Protein AF-A0A957HG93-F1 (afdb_monomer)

Structure (mmCIF, N/CA/C/O backbone):
data_AF-A0A957HG93-F1
#
_entry.id   AF-A0A957HG93-F1
#
loop_
_atom_site.group_PDB
_atom_site.id
_atom_site.type_symbol
_atom_site.label_atom_id
_atom_site.label_alt_id
_atom_site.label_comp_id
_atom_site.label_asym_id
_atom_site.label_entity_id
_atom_site.label_seq_id
_atom_site.pdbx_PDB_ins_code
_atom_site.Cartn_x
_atom_site.Cartn_y
_atom_site.Cartn_z
_atom_site.occupancy
_atom_site.B_iso_or_equiv
_atom_site.auth_seq_id
_atom_site.auth_comp_id
_atom_site.auth_asym_id
_atom_site.auth_atom_id
_atom_site.pdbx_PDB_model_num
ATOM 1 N N . GLU A 1 1 ? 29.244 -0.922 -53.086 1.00 71.56 1 GLU A N 1
ATOM 2 C CA . GLU A 1 1 ? 30.069 -0.539 -51.913 1.00 71.56 1 GLU A CA 1
ATOM 3 C C . GLU A 1 1 ? 29.319 0.335 -50.911 1.00 71.56 1 GLU A C 1
ATOM 5 O O . GLU A 1 1 ? 29.334 -0.007 -49.735 1.00 71.56 1 GLU A O 1
ATOM 10 N N . GLN A 1 2 ? 28.612 1.384 -51.353 1.00 88.25 2 GLN A N 1
ATOM 11 C CA . GLN A 1 2 ? 27.812 2.261 -50.481 1.00 88.25 2 GLN A CA 1
ATOM 12 C C . GLN A 1 2 ? 26.782 1.496 -49.627 1.00 88.25 2 GLN A C 1
ATOM 14 O O . GLN A 1 2 ? 26.832 1.572 -48.408 1.00 88.25 2 GLN A O 1
ATOM 19 N N . THR A 1 3 ? 25.967 0.630 -50.238 1.00 86.56 3 THR A N 1
ATOM 20 C CA . THR A 1 3 ? 24.969 -0.199 -49.531 1.00 86.56 3 THR A CA 1
ATOM 21 C C . THR A 1 3 ? 25.573 -1.079 -48.429 1.00 86.56 3 THR A C 1
ATOM 23 O O . THR A 1 3 ? 24.963 -1.271 -47.385 1.00 86.56 3 THR A O 1
ATOM 26 N N . ASN A 1 4 ? 26.792 -1.598 -48.627 1.00 90.88 4 ASN A N 1
ATOM 27 C CA . ASN A 1 4 ? 27.488 -2.401 -47.613 1.00 90.88 4 ASN A CA 1
ATOM 28 C C . ASN A 1 4 ? 27.998 -1.541 -46.445 1.00 90.88 4 ASN A C 1
ATOM 30 O O . ASN A 1 4 ? 28.073 -2.024 -45.317 1.00 90.88 4 ASN A O 1
ATOM 34 N N . ARG A 1 5 ? 28.353 -0.274 -46.697 1.00 91.12 5 ARG A N 1
ATOM 35 C CA . ARG A 1 5 ? 28.704 0.687 -45.640 1.00 91.12 5 ARG A CA 1
ATOM 36 C C . ARG A 1 5 ? 27.464 1.108 -44.859 1.00 91.12 5 ARG A C 1
ATOM 38 O O . ARG A 1 5 ? 27.495 1.050 -43.637 1.00 91.12 5 ARG A O 1
ATOM 45 N N . ASP A 1 6 ? 26.374 1.429 -45.550 1.00 93.25 6 ASP A N 1
ATOM 46 C CA . ASP A 1 6 ? 25.108 1.819 -44.922 1.00 93.25 6 ASP A CA 1
ATOM 47 C C . ASP A 1 6 ? 24.554 0.684 -44.047 1.00 93.25 6 ASP A C 1
ATOM 49 O O . ASP A 1 6 ? 24.185 0.912 -42.896 1.00 93.25 6 ASP A O 1
ATOM 53 N N . LEU A 1 7 ? 24.599 -0.563 -44.537 1.00 93.44 7 LEU A N 1
ATOM 54 C CA . LEU A 1 7 ? 24.187 -1.738 -43.767 1.00 93.44 7 LEU A CA 1
ATOM 55 C C . LEU A 1 7 ? 25.024 -1.915 -42.490 1.00 93.44 7 LEU A C 1
ATOM 57 O O . LEU A 1 7 ? 24.470 -2.186 -41.428 1.00 93.44 7 LEU A O 1
ATOM 61 N N . ARG A 1 8 ? 26.348 -1.725 -42.563 1.00 94.38 8 ARG A N 1
ATOM 62 C CA . ARG A 1 8 ? 27.227 -1.792 -41.381 1.00 94.38 8 ARG A CA 1
ATOM 63 C C . ARG A 1 8 ? 26.909 -0.699 -40.364 1.00 94.38 8 ARG A C 1
ATOM 65 O O . ARG A 1 8 ? 26.908 -0.984 -39.171 1.00 94.38 8 ARG A O 1
ATOM 72 N N . THR A 1 9 ? 26.611 0.515 -40.824 1.00 94.94 9 THR A N 1
ATOM 73 C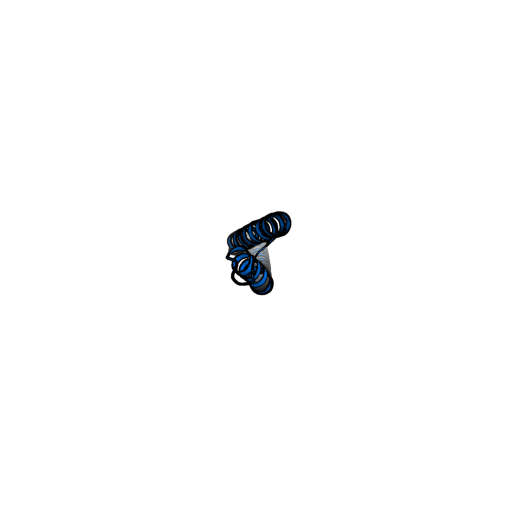 CA . THR A 1 9 ? 26.201 1.625 -39.953 1.00 94.94 9 THR A CA 1
ATOM 74 C C . THR A 1 9 ? 24.898 1.301 -39.227 1.00 94.94 9 THR A C 1
ATOM 76 O O . THR A 1 9 ? 24.831 1.453 -38.011 1.00 94.94 9 THR A O 1
ATOM 79 N N . VAL A 1 10 ? 23.891 0.787 -39.940 1.00 95.50 10 VAL A N 1
ATOM 80 C CA . VAL A 1 10 ? 22.604 0.394 -39.339 1.00 95.50 10 VAL A CA 1
ATOM 81 C C . VAL A 1 10 ? 22.785 -0.736 -38.324 1.00 95.50 10 VAL A C 1
ATOM 83 O O . VAL A 1 10 ? 22.222 -0.671 -37.235 1.00 95.50 10 VAL A O 1
ATOM 86 N N . VAL A 1 11 ? 23.602 -1.749 -38.633 1.00 96.00 11 VAL A N 1
ATOM 87 C CA . VAL A 1 11 ? 23.901 -2.846 -37.694 1.00 96.00 11 VAL A CA 1
ATOM 88 C C . VAL A 1 11 ? 24.593 -2.325 -36.431 1.00 96.00 11 VAL A C 1
ATOM 90 O O . VAL A 1 11 ? 24.232 -2.738 -35.330 1.00 96.00 11 VAL A O 1
ATOM 93 N N . ALA A 1 12 ? 25.544 -1.396 -36.564 1.00 95.31 12 ALA A N 1
ATOM 94 C CA . ALA A 1 12 ? 26.220 -0.789 -35.418 1.00 95.31 12 ALA A CA 1
ATOM 95 C C . ALA A 1 12 ? 25.256 0.037 -34.546 1.00 95.31 12 ALA A C 1
ATOM 97 O O . ALA A 1 12 ? 25.263 -0.110 -33.326 1.00 95.31 12 ALA A O 1
ATOM 98 N N . GLN A 1 13 ? 24.385 0.843 -35.162 1.00 96.12 13 GLN A N 1
ATOM 99 C CA . GLN A 1 13 ? 23.356 1.612 -34.451 1.00 96.12 13 GLN A CA 1
ATOM 100 C C . GLN A 1 13 ? 22.353 0.704 -33.731 1.00 96.12 13 GLN A C 1
ATOM 102 O O . GLN A 1 13 ? 21.984 0.974 -32.590 1.00 96.12 13 GLN A O 1
ATOM 107 N N . LEU A 1 14 ? 21.936 -0.394 -34.370 1.00 96.62 14 LEU A N 1
ATOM 108 C CA . LEU A 1 14 ? 21.032 -1.365 -33.759 1.00 96.62 14 LEU A CA 1
ATOM 109 C C . LEU A 1 14 ? 21.674 -2.037 -32.540 1.00 96.62 14 LEU A C 1
ATOM 111 O O . LEU A 1 14 ? 21.018 -2.166 -31.508 1.00 96.62 14 LEU A O 1
ATOM 115 N N . ALA A 1 15 ? 22.950 -2.419 -32.635 1.00 96.31 15 ALA A N 1
ATOM 116 C CA . ALA A 1 15 ? 23.691 -2.997 -31.516 1.00 96.31 15 ALA A CA 1
ATOM 117 C C . ALA A 1 15 ? 23.832 -2.005 -30.347 1.00 96.31 15 ALA A C 1
ATOM 119 O O . ALA A 1 15 ? 23.648 -2.381 -29.190 1.00 96.31 15 ALA A O 1
ATOM 120 N N . GLU A 1 16 ? 24.094 -0.725 -30.633 1.00 96.81 16 GLU A N 1
ATOM 121 C CA . GLU A 1 16 ? 24.145 0.324 -29.609 1.00 96.81 16 GLU A CA 1
ATOM 122 C C . GLU A 1 16 ? 22.781 0.522 -28.930 1.00 96.81 16 GLU A C 1
ATOM 124 O O . GLU A 1 16 ? 22.694 0.613 -27.702 1.00 96.81 16 GLU A O 1
ATOM 129 N N . GLN A 1 17 ? 21.699 0.544 -29.713 1.00 97.00 17 GLN A N 1
ATOM 130 C CA . GLN A 1 17 ? 20.346 0.680 -29.185 1.00 97.00 17 GLN A CA 1
ATOM 131 C C . GLN A 1 17 ? 19.953 -0.528 -28.324 1.00 97.00 17 GLN A C 1
ATOM 133 O O . GLN A 1 17 ? 19.387 -0.338 -27.248 1.00 97.00 17 GLN A O 1
ATOM 138 N N . GLN A 1 18 ? 20.301 -1.748 -28.745 1.00 97.25 18 GLN A N 1
ATOM 139 C CA . GLN A 1 18 ? 20.101 -2.962 -27.949 1.00 97.25 18 GLN A CA 1
ATOM 140 C C . GLN A 1 18 ? 20.851 -2.887 -26.618 1.00 97.25 18 GLN A C 1
ATOM 142 O O . GLN A 1 18 ? 20.225 -3.038 -25.571 1.00 97.25 18 GLN A O 1
ATOM 147 N N . ALA A 1 19 ? 22.143 -2.544 -26.633 1.00 97.00 19 ALA A N 1
ATOM 148 C CA . ALA A 1 19 ? 22.938 -2.404 -25.413 1.00 97.00 19 ALA A CA 1
ATOM 149 C C . ALA A 1 19 ? 22.367 -1.331 -24.465 1.00 97.00 19 ALA A C 1
ATOM 151 O O . ALA A 1 19 ? 22.329 -1.512 -23.245 1.00 97.00 19 ALA A O 1
ATOM 152 N N . ARG A 1 20 ? 21.866 -0.214 -25.011 1.00 97.12 20 ARG A N 1
ATOM 153 C CA . ARG A 1 20 ? 21.194 0.830 -24.224 1.00 97.12 20 ARG A CA 1
ATOM 154 C C . ARG A 1 20 ? 19.895 0.319 -23.598 1.00 97.12 20 ARG A C 1
ATOM 156 O O . ARG A 1 20 ? 19.652 0.591 -22.423 1.00 97.12 20 ARG A O 1
ATOM 163 N N . THR A 1 21 ? 19.067 -0.399 -24.354 1.00 97.75 21 THR A N 1
ATOM 164 C CA . THR A 1 21 ? 17.820 -0.987 -23.847 1.00 97.75 21 THR A CA 1
ATOM 165 C C . THR A 1 21 ? 18.093 -2.031 -22.769 1.00 97.75 21 THR A C 1
ATOM 167 O O . THR A 1 21 ? 17.433 -2.012 -21.735 1.00 97.75 21 THR A O 1
ATOM 170 N N . GLU A 1 22 ? 19.088 -2.896 -22.957 1.00 97.62 22 GLU A N 1
ATOM 171 C CA . GLU A 1 22 ? 19.500 -3.886 -21.957 1.00 97.62 22 GLU A CA 1
ATOM 172 C C . GLU A 1 22 ? 19.956 -3.219 -20.659 1.00 97.62 22 GLU A C 1
ATOM 174 O O . GLU A 1 22 ? 19.520 -3.612 -19.576 1.00 97.62 22 GLU A O 1
ATOM 179 N N . LYS A 1 23 ? 20.762 -2.156 -20.762 1.00 97.75 23 LYS A N 1
ATOM 180 C CA . LYS A 1 23 ? 21.197 -1.379 -19.599 1.00 97.75 23 LYS A CA 1
ATOM 181 C C . LYS A 1 23 ? 20.013 -0.755 -18.852 1.00 97.75 23 LYS A C 1
ATOM 183 O O . LYS A 1 23 ? 19.921 -0.902 -17.636 1.00 97.75 23 LYS A O 1
ATOM 188 N N . LEU A 1 24 ? 19.098 -0.097 -19.567 1.00 97.75 24 LEU A N 1
ATOM 189 C CA . LEU A 1 24 ? 17.905 0.514 -18.968 1.00 97.75 24 LEU A CA 1
ATOM 190 C C . LEU A 1 24 ? 16.994 -0.533 -18.317 1.00 97.75 24 LEU A C 1
ATOM 192 O O . LEU A 1 24 ? 16.468 -0.300 -17.232 1.00 97.75 24 LEU A O 1
ATOM 196 N N . ASN A 1 25 ? 16.842 -1.703 -18.941 1.00 97.69 25 ASN A N 1
ATOM 197 C CA . ASN A 1 25 ? 16.087 -2.811 -18.362 1.00 97.69 25 ASN A CA 1
ATOM 198 C C . ASN A 1 25 ? 16.741 -3.323 -17.074 1.00 97.69 25 ASN A C 1
ATOM 200 O O . ASN A 1 25 ? 16.041 -3.549 -16.090 1.00 97.69 25 ASN A O 1
ATOM 204 N N . ALA A 1 26 ? 18.069 -3.470 -17.047 1.00 97.31 26 ALA A N 1
ATOM 205 C CA . ALA A 1 26 ? 18.789 -3.876 -15.843 1.00 97.31 26 ALA A CA 1
ATOM 206 C C . ALA A 1 26 ? 18.611 -2.860 -14.699 1.00 97.31 26 ALA A C 1
ATOM 208 O O . ALA A 1 26 ? 18.317 -3.248 -13.568 1.00 97.31 26 ALA A O 1
ATOM 209 N N . GLU A 1 27 ? 18.716 -1.562 -14.995 1.00 97.50 27 GLU A N 1
ATOM 210 C CA . GLU A 1 27 ? 18.470 -0.486 -14.025 1.00 97.50 27 GLU A CA 1
ATOM 211 C C . GLU A 1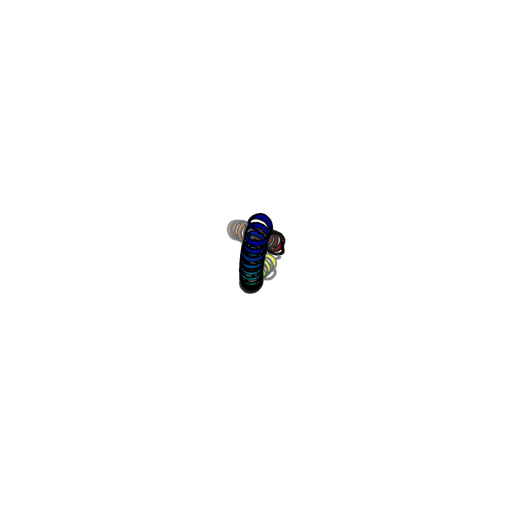 27 ? 17.022 -0.502 -13.507 1.00 97.50 27 GLU A C 1
ATOM 213 O O . GLU A 1 27 ? 16.790 -0.373 -12.303 1.00 97.50 27 GLU A O 1
ATOM 218 N N . LEU A 1 28 ? 16.047 -0.732 -14.390 1.00 96.56 28 LEU A N 1
ATOM 219 C CA . LEU A 1 28 ? 14.631 -0.810 -14.035 1.00 96.56 28 LEU A CA 1
ATOM 220 C C . LEU A 1 28 ? 14.328 -2.019 -13.140 1.00 96.56 28 LEU A C 1
ATOM 222 O O . LEU A 1 28 ? 13.582 -1.881 -12.171 1.00 96.56 28 LEU A O 1
ATOM 226 N N . ILE A 1 29 ? 14.937 -3.179 -13.404 1.00 94.94 29 ILE A N 1
ATOM 227 C CA . ILE A 1 29 ? 14.812 -4.371 -12.548 1.00 94.94 29 ILE A CA 1
ATOM 228 C C . ILE A 1 29 ? 15.336 -4.076 -11.139 1.00 94.94 29 ILE A C 1
ATOM 230 O O . ILE A 1 29 ? 14.672 -4.401 -10.152 1.00 94.94 29 ILE A O 1
ATOM 234 N N . ILE A 1 30 ? 16.499 -3.427 -11.033 1.00 95.50 30 ILE A N 1
ATOM 235 C CA . ILE A 1 30 ? 17.091 -3.048 -9.743 1.00 95.50 30 ILE A CA 1
ATOM 236 C C . ILE A 1 30 ? 16.179 -2.060 -9.003 1.00 95.50 30 ILE A C 1
ATOM 238 O O . ILE A 1 30 ? 15.869 -2.265 -7.829 1.00 95.50 30 ILE A O 1
ATOM 242 N N . ALA A 1 31 ? 15.694 -1.022 -9.688 1.00 95.00 31 ALA A N 1
ATOM 243 C CA . ALA A 1 31 ? 14.783 -0.042 -9.103 1.00 95.00 31 ALA A CA 1
ATOM 244 C C . ALA A 1 31 ? 13.468 -0.684 -8.628 1.00 95.00 31 ALA A C 1
ATOM 246 O O . ALA A 1 31 ? 12.993 -0.383 -7.530 1.00 95.00 31 ALA A O 1
ATOM 247 N N . ASN A 1 32 ? 12.899 -1.604 -9.414 1.00 92.50 32 ASN A N 1
ATOM 248 C CA . ASN A 1 32 ? 11.662 -2.292 -9.048 1.00 92.50 32 ASN A CA 1
ATOM 249 C C . ASN A 1 32 ? 11.858 -3.218 -7.839 1.00 92.50 32 ASN A C 1
ATOM 251 O O . ASN A 1 32 ? 11.006 -3.285 -6.949 1.00 92.50 32 ASN A O 1
ATOM 255 N N . ARG A 1 33 ? 13.019 -3.879 -7.755 1.00 91.62 33 ARG A N 1
ATOM 256 C CA . ARG A 1 33 ? 13.399 -4.660 -6.577 1.00 91.62 33 ARG A CA 1
ATOM 257 C C . ARG A 1 33 ? 13.468 -3.782 -5.327 1.00 91.62 33 ARG A C 1
ATOM 259 O O . ARG A 1 33 ? 12.838 -4.125 -4.331 1.00 91.62 33 ARG A O 1
ATOM 266 N N . TYR A 1 34 ? 14.158 -2.642 -5.383 1.00 94.19 34 TYR A N 1
ATOM 267 C CA . TYR A 1 34 ? 14.247 -1.732 -4.235 1.00 94.19 34 TYR A CA 1
ATOM 268 C C . TYR A 1 34 ? 12.888 -1.174 -3.819 1.00 94.19 34 TYR A C 1
ATOM 270 O O . TYR A 1 34 ? 12.585 -1.126 -2.629 1.00 94.19 34 TYR A O 1
ATOM 278 N N . LYS A 1 35 ? 12.039 -0.806 -4.783 1.00 92.88 35 LYS A N 1
ATOM 279 C CA . LYS A 1 35 ? 10.655 -0.395 -4.519 1.00 92.88 35 LYS A CA 1
ATOM 280 C C . LYS A 1 35 ? 9.885 -1.497 -3.781 1.00 92.88 35 LYS A C 1
ATOM 282 O O . LYS A 1 35 ? 9.212 -1.211 -2.793 1.00 92.88 35 LYS A O 1
ATOM 287 N N . SER A 1 36 ? 9.996 -2.741 -4.243 1.00 91.12 36 SER A N 1
ATOM 288 C CA . SER A 1 36 ? 9.299 -3.889 -3.652 1.00 91.12 36 SER A CA 1
ATOM 289 C C . SER A 1 36 ? 9.780 -4.185 -2.230 1.00 91.12 36 SER A C 1
ATOM 291 O O . SER A 1 36 ? 8.958 -4.338 -1.328 1.00 91.12 36 SER A O 1
ATOM 293 N N . GLU A 1 37 ? 11.099 -4.209 -2.009 1.00 92.00 37 GLU A N 1
ATOM 294 C CA . GLU A 1 37 ? 11.702 -4.404 -0.683 1.00 92.00 37 GLU A CA 1
ATOM 295 C C . GLU A 1 37 ? 11.300 -3.280 0.284 1.00 92.00 37 GLU A C 1
ATOM 297 O O . GLU A 1 37 ? 10.873 -3.550 1.407 1.00 92.00 37 GLU A O 1
ATOM 302 N N . PHE A 1 38 ? 11.352 -2.021 -0.162 1.00 92.50 38 PHE A N 1
ATOM 303 C CA . PHE A 1 38 ? 10.934 -0.872 0.638 1.00 92.50 38 PHE A CA 1
ATOM 304 C C . PHE A 1 38 ? 9.467 -0.980 1.074 1.00 92.50 38 PHE A C 1
ATOM 306 O O . PHE A 1 38 ? 9.158 -0.833 2.257 1.00 92.50 38 PHE A O 1
ATOM 313 N N . LEU A 1 39 ? 8.559 -1.271 0.139 1.00 92.88 39 LEU A N 1
ATOM 314 C CA . LEU A 1 39 ? 7.127 -1.354 0.432 1.00 92.88 39 LEU A CA 1
ATOM 315 C C . LEU A 1 39 ? 6.790 -2.541 1.337 1.00 92.88 39 LEU A C 1
ATOM 317 O O . LEU A 1 39 ? 5.980 -2.391 2.254 1.00 92.88 39 LEU A O 1
ATOM 321 N N . ALA A 1 40 ? 7.434 -3.692 1.131 1.00 90.50 40 ALA A N 1
ATOM 322 C CA . ALA A 1 40 ? 7.282 -4.846 2.009 1.00 90.50 40 ALA A CA 1
ATOM 323 C C . ALA A 1 40 ? 7.708 -4.511 3.447 1.00 90.50 40 ALA A C 1
ATOM 325 O O . ALA A 1 40 ? 6.927 -4.721 4.378 1.00 90.50 40 ALA A O 1
ATOM 326 N N . ASN A 1 41 ? 8.896 -3.923 3.621 1.00 92.44 41 ASN A N 1
ATOM 327 C CA . ASN A 1 41 ? 9.415 -3.533 4.933 1.00 92.44 41 ASN A CA 1
ATOM 328 C C . ASN A 1 41 ? 8.492 -2.526 5.624 1.00 92.44 41 ASN A C 1
ATOM 330 O O . ASN A 1 41 ? 8.070 -2.753 6.756 1.00 92.44 41 ASN A O 1
ATOM 334 N N . MET A 1 42 ? 8.092 -1.465 4.917 1.00 93.00 42 MET A N 1
ATOM 335 C CA . MET A 1 42 ? 7.167 -0.472 5.464 1.00 93.00 42 MET A CA 1
ATOM 336 C C . MET A 1 42 ? 5.838 -1.094 5.887 1.00 93.00 42 MET A C 1
ATOM 338 O O . MET A 1 42 ? 5.303 -0.752 6.938 1.00 93.00 42 MET A O 1
ATOM 342 N N . SER A 1 43 ? 5.299 -2.036 5.111 1.00 94.00 43 SER A N 1
ATOM 343 C CA . SER A 1 43 ? 4.064 -2.711 5.498 1.00 94.00 43 SER A CA 1
ATOM 344 C C . SER A 1 43 ? 4.222 -3.544 6.769 1.00 94.00 43 SER A C 1
ATOM 346 O O . SER A 1 43 ? 3.334 -3.515 7.620 1.00 94.00 43 SER A O 1
ATOM 348 N N . HIS A 1 44 ? 5.331 -4.268 6.932 1.00 93.75 44 HIS A N 1
ATOM 349 C CA . HIS A 1 44 ? 5.594 -5.025 8.158 1.00 93.75 44 HIS A CA 1
ATOM 350 C C . HIS A 1 44 ? 5.699 -4.111 9.387 1.00 93.75 44 HIS A C 1
ATOM 352 O O . HIS A 1 44 ? 5.048 -4.380 10.404 1.00 93.75 44 HIS A O 1
ATOM 358 N N . GLU A 1 45 ? 6.435 -3.007 9.262 1.00 96.12 45 GLU A N 1
ATOM 359 C CA . GLU A 1 45 ? 6.603 -2.011 10.327 1.00 96.12 45 GLU A CA 1
ATOM 360 C C . GLU A 1 45 ? 5.288 -1.309 10.689 1.00 96.12 45 GLU A C 1
ATOM 362 O O . GLU A 1 45 ? 5.061 -0.988 11.850 1.00 96.12 45 GLU A O 1
ATOM 367 N N . LEU A 1 46 ? 4.378 -1.116 9.728 1.00 94.94 46 LEU A N 1
ATOM 368 C CA . LEU A 1 46 ? 3.064 -0.517 9.984 1.00 94.94 46 LEU A CA 1
ATOM 369 C C . LEU A 1 46 ? 2.048 -1.519 10.552 1.00 94.94 46 LEU A C 1
ATOM 371 O O . LEU A 1 46 ? 1.248 -1.168 11.420 1.00 94.94 46 LEU A O 1
ATOM 375 N N . ARG A 1 47 ? 2.065 -2.776 10.092 1.00 95.00 47 ARG A N 1
ATOM 376 C CA . ARG A 1 47 ? 1.118 -3.814 10.537 1.00 95.00 47 ARG A CA 1
ATOM 377 C C . ARG A 1 47 ? 1.257 -4.130 12.021 1.00 95.00 47 ARG A C 1
ATOM 379 O O . ARG A 1 47 ? 0.247 -4.337 12.684 1.00 95.00 47 ARG A O 1
ATOM 386 N N . THR A 1 48 ? 2.476 -4.171 12.548 1.00 96.81 48 THR A N 1
ATOM 387 C CA . THR A 1 48 ? 2.742 -4.529 13.952 1.00 96.81 48 THR A CA 1
ATOM 388 C C . THR A 1 48 ? 2.081 -3.573 14.964 1.00 96.81 48 THR A C 1
ATOM 390 O O . THR A 1 48 ? 1.270 -4.036 15.778 1.00 96.81 48 THR A O 1
ATOM 393 N N . PRO A 1 49 ? 2.331 -2.248 14.926 1.00 96.88 49 PRO A N 1
ATOM 394 C CA . PRO A 1 49 ? 1.665 -1.302 15.818 1.00 96.88 49 PRO A CA 1
ATOM 395 C C . PRO A 1 49 ? 0.159 -1.223 15.545 1.00 96.88 49 PRO A C 1
ATOM 397 O O . PRO A 1 49 ? -0.627 -1.150 16.488 1.00 96.88 49 PRO A O 1
ATOM 400 N N . LEU A 1 50 ? -0.272 -1.320 14.283 1.00 97.06 50 LEU A N 1
ATOM 401 C CA . LEU A 1 50 ? -1.690 -1.252 13.934 1.00 97.06 50 LEU A CA 1
ATOM 402 C C . LEU A 1 50 ? -2.481 -2.453 14.470 1.00 97.06 50 LEU A C 1
ATOM 404 O O . LEU A 1 50 ? -3.543 -2.278 15.065 1.00 97.06 50 LEU A O 1
ATOM 408 N N . ASN A 1 51 ? -1.936 -3.664 14.344 1.00 97.25 51 ASN A N 1
ATOM 409 C CA . ASN A 1 51 ? -2.517 -4.869 14.935 1.00 97.25 51 ASN A CA 1
ATOM 410 C C . ASN A 1 51 ? -2.589 -4.772 16.460 1.00 97.25 51 ASN A C 1
ATOM 412 O O . ASN A 1 51 ? -3.556 -5.249 17.050 1.00 97.25 51 ASN A O 1
ATOM 416 N N . SER A 1 52 ? -1.609 -4.125 17.093 1.00 98.06 52 SER A N 1
ATOM 417 C CA . SER A 1 52 ? -1.633 -3.874 18.536 1.00 98.06 52 SER A CA 1
ATOM 418 C C . SER A 1 52 ? -2.782 -2.930 18.911 1.00 98.06 52 SER A C 1
ATOM 420 O O . SER A 1 52 ? -3.571 -3.256 19.792 1.00 98.06 52 SER A O 1
ATOM 422 N N . ILE A 1 53 ? -2.958 -1.815 18.191 1.00 97.69 53 ILE A N 1
ATOM 423 C CA . ILE A 1 53 ? -4.066 -0.861 18.399 1.00 97.69 53 ILE A CA 1
ATOM 424 C C . ILE A 1 53 ? -5.435 -1.536 18.204 1.00 97.69 53 ILE A C 1
ATOM 426 O O . ILE A 1 53 ? -6.333 -1.398 19.039 1.00 97.69 53 ILE A O 1
ATOM 430 N N . ILE A 1 54 ? -5.600 -2.310 17.128 1.00 97.88 54 ILE A N 1
ATOM 431 C CA . ILE A 1 54 ? -6.830 -3.069 16.844 1.00 97.88 54 ILE A CA 1
ATOM 432 C C . ILE A 1 54 ? -7.072 -4.136 17.923 1.00 97.88 54 ILE A C 1
ATOM 434 O O . ILE A 1 54 ? -8.205 -4.354 18.350 1.00 97.88 54 ILE A O 1
ATOM 438 N N . GLY A 1 55 ? -6.014 -4.814 18.367 1.00 97.44 55 GLY A N 1
ATOM 439 C CA . GLY A 1 55 ? -6.077 -5.839 19.402 1.00 97.44 55 GLY A CA 1
ATOM 440 C C . GLY A 1 55 ? -6.520 -5.270 20.745 1.00 97.44 55 GLY A C 1
ATOM 441 O O . GLY A 1 55 ? -7.485 -5.766 21.324 1.00 97.44 55 GLY A O 1
ATOM 442 N N . PHE A 1 56 ? -5.872 -4.201 21.213 1.00 97.56 56 PHE A N 1
ATOM 443 C CA . PHE A 1 56 ? -6.218 -3.557 22.480 1.00 97.56 56 PHE A CA 1
ATOM 444 C C . PHE A 1 56 ? -7.621 -2.955 22.453 1.00 97.56 56 PHE A C 1
ATOM 446 O O . PHE A 1 56 ? -8.398 -3.219 23.368 1.00 97.56 56 PHE A O 1
ATOM 453 N N . SER A 1 57 ? -7.995 -2.248 21.380 1.00 97.62 57 SER A N 1
ATOM 454 C CA . SER A 1 57 ? -9.366 -1.733 21.241 1.00 97.62 57 SER A CA 1
ATOM 455 C C . SER A 1 57 ? -10.401 -2.859 21.282 1.00 97.62 57 SER A C 1
ATOM 457 O O . SER A 1 57 ? -11.392 -2.752 21.998 1.00 97.62 57 SER A O 1
ATOM 459 N N . ARG A 1 58 ? -10.138 -3.998 20.626 1.00 97.31 58 ARG A N 1
ATOM 460 C CA . ARG A 1 58 ? -11.011 -5.182 20.687 1.00 97.31 58 ARG A CA 1
ATOM 461 C C . ARG A 1 58 ? -11.104 -5.793 22.087 1.00 97.31 58 ARG A C 1
ATOM 463 O O . ARG A 1 58 ? -12.181 -6.237 22.472 1.00 97.31 58 ARG A O 1
ATOM 470 N N . VAL A 1 59 ? -9.998 -5.876 22.825 1.00 97.38 59 VAL A N 1
ATOM 471 C CA . VAL A 1 59 ? -9.984 -6.396 24.206 1.00 97.38 59 VAL A CA 1
ATOM 472 C C . VAL A 1 59 ? -10.830 -5.503 25.117 1.00 97.38 59 VAL A C 1
ATOM 474 O O . VAL A 1 59 ? -11.666 -6.017 25.861 1.00 97.38 59 VAL A O 1
ATOM 477 N N . MET A 1 60 ? -10.677 -4.182 25.004 1.00 97.50 60 MET A N 1
ATOM 478 C CA . MET A 1 60 ? -11.451 -3.214 25.785 1.00 97.50 60 MET A CA 1
ATOM 479 C C . MET A 1 60 ? -12.943 -3.267 25.436 1.00 97.50 60 MET A C 1
ATOM 481 O O . MET A 1 60 ? -13.764 -3.394 26.338 1.00 97.50 60 MET A O 1
ATOM 485 N N . LEU A 1 61 ? -13.294 -3.289 24.144 1.00 96.88 61 LEU A N 1
ATOM 486 C CA . LEU A 1 61 ? -14.683 -3.422 23.672 1.00 96.88 61 LEU A CA 1
ATOM 487 C C . LEU A 1 61 ? -15.354 -4.7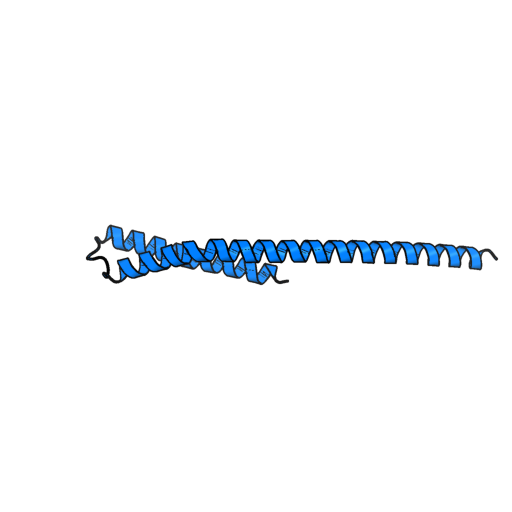29 24.124 1.00 96.88 61 LEU A C 1
ATOM 489 O O . LEU A 1 61 ? -16.569 -4.794 24.257 1.00 96.88 61 LEU A O 1
ATOM 493 N N . ARG A 1 62 ? -14.578 -5.788 24.388 1.00 96.81 62 ARG A N 1
ATOM 494 C CA . ARG A 1 62 ? -15.088 -7.054 24.945 1.00 96.81 62 ARG A CA 1
ATOM 495 C C . ARG A 1 62 ? -15.304 -7.013 26.462 1.00 96.81 62 ARG A C 1
ATOM 497 O O . ARG A 1 62 ? -15.603 -8.052 27.046 1.00 96.81 62 ARG A O 1
ATOM 504 N N . GLY A 1 63 ? -15.094 -5.866 27.109 1.00 94.44 63 GLY A N 1
ATOM 505 C CA . GLY A 1 63 ? -15.217 -5.701 28.560 1.00 94.44 63 GLY A CA 1
ATOM 506 C C . GLY A 1 63 ? -14.121 -6.406 29.365 1.00 94.44 63 GLY A C 1
ATOM 507 O O . GLY A 1 63 ? -14.201 -6.480 30.588 1.00 94.44 63 GLY A O 1
ATOM 508 N N . MET A 1 64 ? -13.071 -6.919 28.709 1.00 93.94 64 MET A N 1
ATOM 509 C CA . MET A 1 64 ? -11.983 -7.648 29.381 1.00 93.94 64 MET A CA 1
ATOM 510 C C . MET A 1 64 ? -11.110 -6.733 30.253 1.00 93.94 64 MET A C 1
ATOM 512 O O . MET A 1 64 ? -10.378 -7.219 31.110 1.00 93.94 64 MET A O 1
ATOM 516 N N . SER A 1 65 ? -11.190 -5.417 30.043 1.00 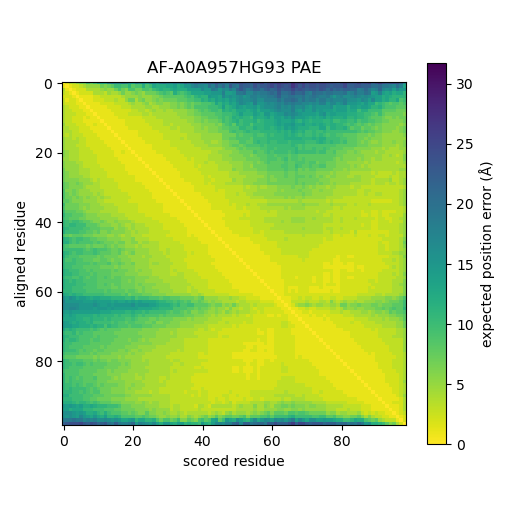91.31 65 SER A N 1
ATOM 517 C CA . SER A 1 65 ? -10.500 -4.391 30.835 1.00 91.31 65 SER A CA 1
ATOM 518 C C . SER A 1 65 ? -11.420 -3.685 31.840 1.00 91.31 65 SER A C 1
ATOM 520 O O . SER A 1 65 ? -11.019 -2.681 32.422 1.00 91.31 65 SER A O 1
ATOM 522 N N . GLY A 1 66 ? -12.632 -4.208 32.055 1.00 94.31 66 GLY A N 1
ATOM 523 C CA . GLY A 1 66 ? -13.660 -3.595 32.895 1.00 94.31 66 GLY A CA 1
ATOM 524 C C . GLY A 1 66 ? -14.762 -2.894 32.089 1.00 94.31 66 GLY A C 1
ATOM 525 O O . GLY A 1 66 ? -14.741 -2.922 30.856 1.00 94.31 66 GLY A O 1
ATOM 526 N N . PRO A 1 67 ? -15.754 -2.304 32.780 1.00 95.56 67 PRO A N 1
ATOM 527 C CA . PRO A 1 67 ? -16.861 -1.605 32.139 1.00 95.56 67 PRO A CA 1
ATOM 528 C C . PRO A 1 67 ? -16.390 -0.312 31.463 1.00 95.56 67 PRO A C 1
ATOM 530 O O . PRO A 1 67 ? -15.520 0.389 31.981 1.00 95.56 67 PRO A O 1
ATOM 533 N N . LEU A 1 68 ? -17.005 0.006 30.326 1.00 97.50 68 LEU A N 1
ATOM 534 C CA . LEU A 1 68 ? -16.801 1.248 29.586 1.00 97.50 68 LEU A CA 1
ATOM 535 C C . LEU A 1 68 ? -18.005 2.168 29.781 1.00 97.50 68 LEU A C 1
ATOM 537 O O . LEU A 1 68 ? -19.126 1.702 29.981 1.00 97.50 68 LEU A O 1
ATOM 541 N N . THR A 1 69 ? -17.775 3.475 29.708 1.00 98.06 69 THR A N 1
ATOM 542 C CA . THR A 1 69 ? -18.864 4.431 29.483 1.00 98.06 69 THR A CA 1
ATOM 543 C C . THR A 1 69 ? -19.286 4.404 28.013 1.00 98.06 69 THR A C 1
ATOM 545 O O . THR A 1 69 ? -18.477 4.072 27.146 1.00 98.06 69 THR A O 1
ATOM 548 N N . ASP A 1 70 ? -20.511 4.839 27.713 1.00 97.62 70 ASP A N 1
ATOM 549 C CA . ASP A 1 70 ? -21.025 4.906 26.334 1.00 97.62 70 ASP A CA 1
ATOM 550 C C . ASP A 1 70 ? -20.093 5.694 25.393 1.00 97.62 70 ASP A C 1
ATOM 552 O O . ASP A 1 70 ? -19.883 5.320 24.239 1.00 97.62 70 ASP A O 1
ATOM 556 N N . MET A 1 71 ? -19.482 6.772 25.902 1.00 98.06 71 MET A N 1
ATOM 557 C CA . MET A 1 71 ? -18.522 7.578 25.141 1.00 98.06 71 MET A CA 1
ATOM 558 C C . MET A 1 71 ? -17.233 6.799 24.848 1.00 98.06 71 MET A C 1
ATOM 560 O O . MET A 1 71 ? -16.756 6.793 23.717 1.00 98.06 71 MET A O 1
ATOM 564 N N . GLN A 1 72 ? -16.684 6.098 25.846 1.00 98.06 72 GLN A N 1
ATOM 565 C CA . GLN A 1 72 ? -15.481 5.281 25.660 1.00 98.06 72 GLN A CA 1
ATOM 566 C C . GLN A 1 72 ? -15.723 4.144 24.667 1.00 98.06 72 GLN A C 1
ATOM 568 O O . GLN A 1 72 ? -14.843 3.832 23.867 1.00 98.06 72 GLN A O 1
ATOM 573 N N . GLU A 1 73 ? -16.905 3.529 24.705 1.00 97.81 73 GLU A N 1
ATOM 574 C CA . GLU A 1 73 ? -17.288 2.494 23.750 1.00 97.81 73 GLU A CA 1
ATOM 575 C C . GLU A 1 73 ? -17.354 3.048 22.317 1.00 97.81 73 GLU A C 1
ATOM 577 O O . GLU A 1 73 ? -16.761 2.457 21.412 1.00 97.81 73 GLU A O 1
ATOM 582 N N . GLN A 1 74 ? -17.978 4.215 22.105 1.00 98.25 74 GLN A N 1
ATOM 583 C CA . GLN A 1 74 ? -18.008 4.874 20.791 1.00 98.25 74 GLN A CA 1
ATOM 584 C C . GLN A 1 74 ? -16.612 5.235 20.268 1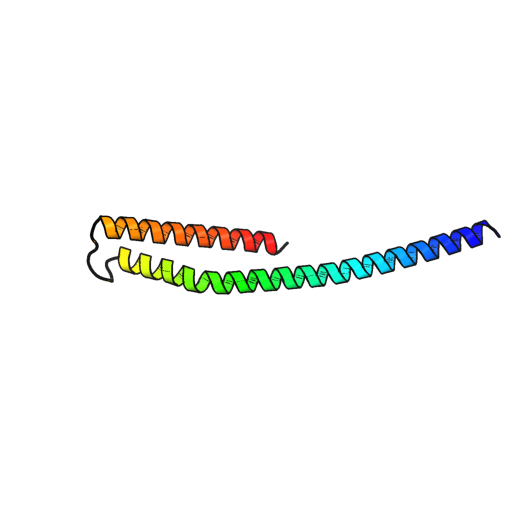.00 98.25 74 GLN A C 1
ATOM 586 O O . GLN A 1 74 ? -16.299 4.969 19.099 1.00 98.25 74 GLN A O 1
ATOM 591 N N . ASP A 1 75 ? -15.758 5.801 21.121 1.00 98.19 75 ASP A N 1
ATOM 592 C CA . ASP A 1 75 ? -14.386 6.159 20.758 1.00 98.19 75 ASP A CA 1
ATOM 593 C C . ASP A 1 75 ? -13.575 4.913 20.375 1.00 98.19 75 ASP A C 1
ATOM 595 O O . ASP A 1 75 ? -12.928 4.872 19.323 1.00 98.19 75 ASP A O 1
ATOM 599 N N . LEU A 1 76 ? -13.655 3.848 21.179 1.00 98.19 76 LEU A N 1
ATOM 600 C CA . LEU A 1 76 ? -12.960 2.589 20.912 1.00 98.19 76 LEU A CA 1
ATOM 601 C C . LEU A 1 76 ? -13.469 1.901 19.645 1.00 98.19 76 LEU A C 1
ATOM 603 O O . LEU A 1 76 ? -12.662 1.359 18.886 1.00 98.19 76 LEU A O 1
ATOM 607 N N . GLN A 1 77 ? -14.774 1.948 19.377 1.00 98.12 77 GLN A N 1
ATOM 608 C CA . GLN A 1 77 ? -15.347 1.419 18.142 1.00 98.12 77 GLN A CA 1
ATOM 609 C C . GLN A 1 77 ? -14.833 2.192 16.920 1.00 98.12 77 GLN A C 1
ATOM 611 O O . GLN A 1 77 ? -14.508 1.591 15.892 1.00 98.12 77 GLN A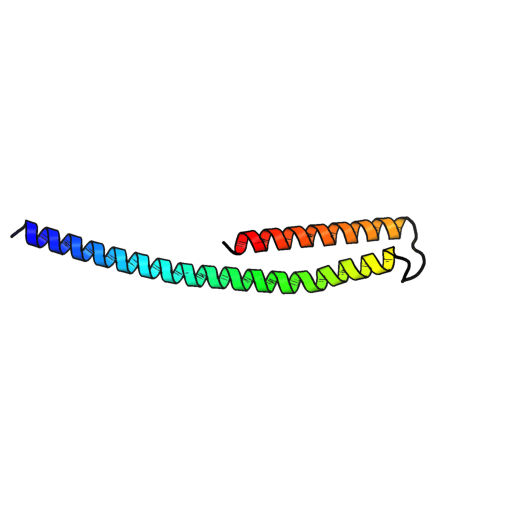 O 1
ATOM 616 N N . THR A 1 78 ? -14.690 3.513 17.043 1.00 98.38 78 THR A N 1
ATOM 617 C CA . THR A 1 78 ? -14.118 4.372 15.999 1.00 98.38 78 THR A CA 1
ATOM 618 C C . THR A 1 78 ? -12.645 4.048 15.752 1.00 98.38 78 THR A C 1
ATOM 620 O O . THR A 1 78 ? -12.244 3.872 14.597 1.00 98.38 78 THR A O 1
ATOM 623 N N . ILE A 1 79 ? -11.846 3.893 16.812 1.00 98.31 79 ILE A N 1
ATOM 624 C CA . ILE A 1 79 ? -10.433 3.486 16.733 1.00 98.31 79 ILE A CA 1
ATOM 625 C C . ILE A 1 79 ? -10.303 2.111 16.070 1.00 98.31 79 ILE A C 1
ATOM 627 O O . ILE A 1 79 ? -9.505 1.940 15.147 1.00 98.31 79 ILE A O 1
ATOM 631 N N . PHE A 1 80 ? -11.113 1.138 16.494 1.00 98.19 80 PHE A N 1
ATOM 632 C CA . PHE A 1 80 ? -11.116 -0.210 15.936 1.00 98.19 80 PHE A CA 1
ATOM 633 C C . PHE A 1 80 ? -11.449 -0.198 14.439 1.00 98.19 80 PHE A C 1
ATOM 635 O O . PHE A 1 80 ? -10.719 -0.778 13.632 1.00 98.19 80 PHE A O 1
ATOM 642 N N . ASN A 1 81 ? -12.522 0.491 14.044 1.00 98.06 81 ASN A N 1
ATOM 643 C CA . ASN A 1 81 ? -12.953 0.565 12.648 1.00 98.06 81 ASN A CA 1
ATOM 644 C C . ASN A 1 81 ? -11.907 1.268 11.773 1.00 98.06 81 ASN A C 1
ATOM 646 O O . ASN A 1 81 ? -11.557 0.766 10.705 1.00 98.06 81 ASN A O 1
ATOM 650 N N . SER A 1 82 ? -11.353 2.382 12.256 1.00 98.00 82 SER A N 1
ATOM 651 C CA . SER A 1 82 ? -10.312 3.142 11.555 1.00 98.00 82 SER A CA 1
ATOM 652 C C . SER A 1 82 ? -9.027 2.331 11.393 1.00 98.00 82 SER A C 1
ATOM 654 O O . SER A 1 82 ? -8.423 2.336 10.322 1.00 98.00 82 SER A O 1
ATOM 656 N N . GLY A 1 83 ? -8.638 1.572 12.423 1.00 97.56 83 GLY A N 1
ATOM 657 C CA . GLY A 1 83 ? -7.484 0.681 12.364 1.00 97.56 83 GLY A CA 1
ATOM 658 C C . GLY A 1 83 ? -7.652 -0.418 11.313 1.00 97.56 83 GLY A C 1
ATOM 659 O O . GLY A 1 83 ? -6.756 -0.635 10.498 1.00 97.56 83 GLY A O 1
ATOM 660 N N . ASN A 1 84 ? -8.817 -1.074 11.275 1.00 97.56 84 ASN A N 1
ATOM 661 C CA . ASN A 1 84 ? -9.107 -2.087 10.254 1.00 97.56 84 ASN A CA 1
ATOM 662 C C . ASN A 1 84 ? -9.150 -1.484 8.842 1.00 97.56 84 ASN A C 1
ATOM 664 O O . ASN A 1 84 ? -8.636 -2.090 7.902 1.00 97.56 84 ASN A O 1
ATOM 668 N N . HIS A 1 85 ? -9.721 -0.287 8.688 1.00 97.50 85 HIS A N 1
ATOM 669 C CA . HIS A 1 85 ? -9.751 0.402 7.402 1.00 97.50 85 HIS A CA 1
ATOM 670 C C . HIS A 1 85 ? -8.338 0.724 6.899 1.00 97.50 85 HIS A C 1
ATOM 672 O O . HIS A 1 85 ? -7.997 0.395 5.763 1.00 97.50 85 HIS A O 1
ATOM 678 N N . LEU A 1 86 ? -7.479 1.27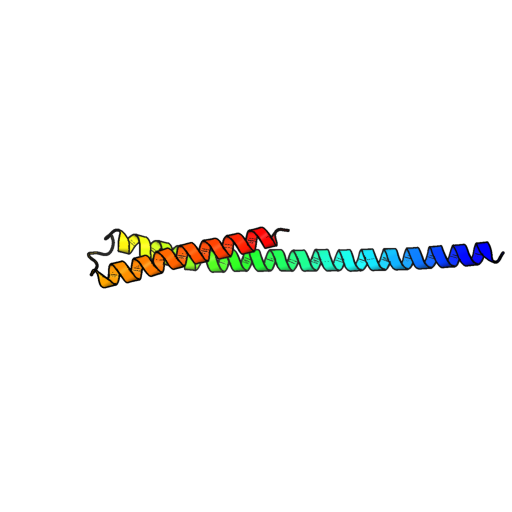9 7.760 1.00 96.38 86 LEU A N 1
ATOM 679 C CA . LEU A 1 86 ? -6.086 1.557 7.414 1.00 96.38 86 LEU A CA 1
ATOM 680 C C . LEU A 1 86 ? -5.320 0.278 7.045 1.00 96.38 86 LEU A C 1
ATOM 682 O O . LEU A 1 86 ? -4.542 0.279 6.092 1.00 96.38 86 LEU A O 1
ATOM 686 N N . LEU A 1 87 ? -5.567 -0.829 7.753 1.00 95.62 87 LEU A N 1
ATOM 687 C CA . LEU A 1 87 ? -4.958 -2.120 7.435 1.00 95.62 87 LEU A CA 1
ATOM 688 C C . LEU A 1 87 ? -5.362 -2.605 6.032 1.00 95.62 87 LEU A C 1
ATOM 690 O O . LEU A 1 87 ? -4.511 -3.116 5.303 1.00 95.62 87 LEU A O 1
ATOM 694 N N . SER A 1 88 ? -6.624 -2.404 5.633 1.00 95.44 88 SER A N 1
ATOM 695 C CA . SER A 1 88 ? -7.098 -2.697 4.271 1.00 95.44 88 SER A CA 1
ATOM 696 C C . SER A 1 88 ? -6.349 -1.874 3.227 1.00 95.44 88 SER A C 1
ATOM 698 O O . SER A 1 88 ? -5.801 -2.440 2.286 1.00 95.44 88 SER A O 1
ATOM 700 N N . LEU A 1 89 ? -6.236 -0.558 3.435 1.00 95.00 89 LEU A N 1
ATOM 701 C CA . LEU A 1 89 ? -5.528 0.337 2.512 1.00 95.00 89 LEU A CA 1
ATOM 702 C C . LEU A 1 89 ? -4.053 -0.054 2.341 1.00 95.00 89 LEU A C 1
ATOM 704 O O . LEU A 1 89 ? -3.532 -0.055 1.226 1.00 95.00 89 LEU A O 1
ATOM 708 N N . ILE A 1 90 ? -3.380 -0.434 3.432 1.00 91.94 90 ILE A N 1
ATOM 709 C CA . ILE A 1 90 ? -1.995 -0.925 3.386 1.00 91.94 90 ILE A CA 1
ATOM 710 C C . ILE A 1 90 ? -1.897 -2.195 2.530 1.00 91.94 90 ILE A C 1
ATOM 712 O O . ILE A 1 90 ? -0.972 -2.324 1.725 1.00 91.94 90 ILE A O 1
ATOM 716 N N . ASN A 1 91 ? -2.838 -3.130 2.686 1.00 90.62 91 ASN A N 1
ATOM 717 C CA . ASN A 1 91 ? -2.857 -4.363 1.901 1.00 90.62 91 ASN A CA 1
ATOM 718 C C . ASN A 1 91 ? -3.105 -4.083 0.410 1.00 90.62 91 ASN A C 1
ATOM 720 O O . ASN A 1 91 ? -2.390 -4.617 -0.433 1.00 90.62 91 ASN A O 1
ATOM 724 N N . GLU A 1 92 ? -4.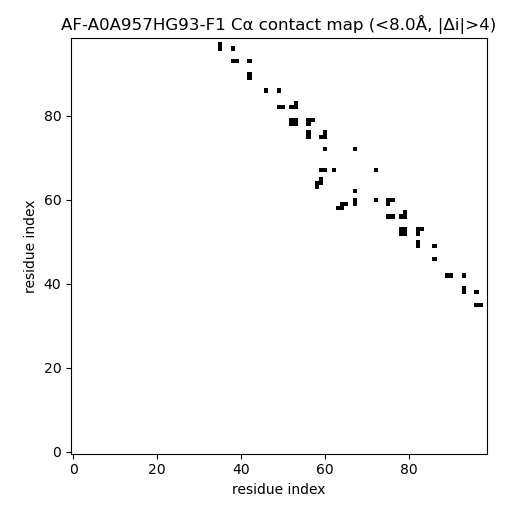039 -3.189 0.082 1.00 92.50 92 GLU A N 1
ATOM 725 C CA . GLU A 1 92 ? -4.330 -2.796 -1.302 1.00 92.50 92 GLU A CA 1
ATOM 726 C C . GLU A 1 92 ? -3.125 -2.146 -2.000 1.00 92.50 92 GLU A C 1
ATOM 728 O O . GLU A 1 92 ? -2.851 -2.428 -3.169 1.00 92.50 92 GLU A O 1
ATOM 733 N N . ILE A 1 93 ? -2.377 -1.289 -1.293 1.00 89.19 93 ILE A N 1
ATOM 734 C CA . ILE A 1 93 ? -1.155 -0.668 -1.826 1.00 89.19 93 ILE A CA 1
ATOM 735 C C . ILE A 1 93 ? -0.090 -1.730 -2.106 1.00 89.19 93 ILE A C 1
ATOM 737 O O . ILE A 1 93 ? 0.541 -1.700 -3.164 1.00 89.19 93 ILE A O 1
ATOM 741 N N . LEU A 1 94 ? 0.100 -2.677 -1.185 1.00 87.50 94 LEU A N 1
ATOM 742 C CA . LEU A 1 94 ? 1.056 -3.764 -1.374 1.00 87.50 94 LEU A CA 1
ATOM 743 C C . LEU A 1 94 ? 0.718 -4.648 -2.570 1.00 87.50 94 LEU A C 1
ATOM 745 O O . LEU A 1 94 ? 1.617 -5.025 -3.319 1.00 87.50 94 LEU A O 1
ATOM 749 N N . ASP A 1 95 ? -0.553 -4.990 -2.755 1.00 87.69 95 ASP A N 1
ATOM 750 C CA . ASP A 1 95 ? -0.953 -5.867 -3.852 1.00 87.69 95 ASP A CA 1
ATOM 751 C C . ASP A 1 95 ? -0.773 -5.187 -5.214 1.00 87.69 95 ASP A C 1
ATOM 753 O O . ASP A 1 95 ? -0.317 -5.828 -6.159 1.00 87.69 95 ASP A O 1
ATOM 757 N N . LYS A 1 96 ? -0.994 -3.868 -5.302 1.00 84.56 96 LYS A N 1
ATOM 758 C CA . LYS A 1 96 ? -0.650 -3.080 -6.500 1.00 84.56 96 LYS A CA 1
ATOM 759 C C . LYS A 1 96 ? 0.856 -2.951 -6.725 1.00 84.56 96 LYS A C 1
ATOM 761 O O . LYS A 1 96 ? 1.290 -2.758 -7.856 1.00 84.56 96 LYS A O 1
ATOM 766 N N . ALA A 1 97 ? 1.651 -3.014 -5.661 1.00 81.19 97 ALA A N 1
ATOM 767 C CA . ALA A 1 97 ? 3.095 -2.843 -5.723 1.00 81.19 97 ALA A CA 1
ATOM 768 C C . ALA A 1 97 ? 3.872 -4.097 -6.146 1.00 81.19 97 ALA A C 1
ATOM 770 O O . ALA A 1 97 ? 5.027 -3.961 -6.537 1.00 81.19 97 ALA A O 1
ATOM 771 N N . LYS A 1 98 ? 3.260 -5.287 -6.069 1.00 69.50 98 LYS A N 1
ATOM 772 C CA . LYS A 1 98 ? 3.849 -6.560 -6.527 1.00 69.50 98 LYS A CA 1
ATOM 773 C C . LYS A 1 98 ? 3.904 -6.709 -8.058 1.00 69.50 98 LYS A C 1
ATOM 775 O O . LYS A 1 98 ? 4.459 -7.699 -8.527 1.00 69.50 98 LYS A O 1
ATOM 780 N N . ILE A 1 99 ? 3.295 -5.779 -8.802 1.00 58.00 99 ILE A N 1
ATOM 781 C CA . ILE A 1 99 ? 3.252 -5.731 -10.275 1.00 58.00 99 ILE A CA 1
ATOM 782 C C . ILE A 1 99 ? 4.449 -4.941 -10.811 1.00 58.00 99 ILE A C 1
ATOM 784 O O . ILE A 1 99 ? 4.733 -3.847 -10.264 1.00 58.00 99 ILE A O 1
#

Foldseek 3Di:
DVVVVVVVVVVVVVVVVVVVVVVVVVVVVVVLVVLLVVLVVVLVVLCVVLVVQLVVLVCVLVCVVHDDDPVSNVVSVVSNVVSVVVNVVSVVVNVVSVD

Radius of gyration: 27.54 Å; Cα contacts (8 Å, |Δi|>4): 36; chains: 1; bounding box: 51×15×85 Å

Sequence (99 aa):
EQTNRDLRTVVAQLAEQQARTEKLNAELIIANRYKSEFLANMSHELRTPLNSIIGFSRVMLRGMSGPLTDMQEQDLQTIFNSGNHLLSLINEILDKAKI

Mean predicted aligned error: 5.43 Å

Nearest PDB structures (foldseek):
  4mu6-assembly1_A  TM=6.290E-01  e=1.359E+00  Legionella pneumophila subsp. pneumophila str. Philadelphia 1
  4wpe-assembly1_A-2  TM=5.191E-01  e=6.370E+00  Saccharomyces cerevisiae S288C
  7aal-assembly1_B  TM=5.714E-01  e=8.788E+00  Homo sapiens
  3na7-assembly1_A  TM=4.441E-01  e=4.617E+00  Helicobacter pylori NCTC 11638

pLDDT: mean 94.23, std 6.01, range [58.0, 98.38]

Secondary structure (DSSP, 8-state):
-HHHHHHHHHHHHHHHHHHHHHHHHHHHHHHHHHHHHHHHHHHHHHHHHHHHHHHHHHHHHTTTT----HHHHHHHHHHHHHHHHHHHHHHHHHHHHT-

Solvent-accessible surface area (backbone atoms only — not comparable to full-atom values): 5372 Å² total; per-residue (Å²): 112,67,68,63,51,52,51,50,50,52,53,51,52,50,52,50,51,49,54,50,50,53,51,52,49,53,53,47,53,52,51,51,49,52,52,41,53,51,52,52,51,53,48,55,66,51,47,56,60,44,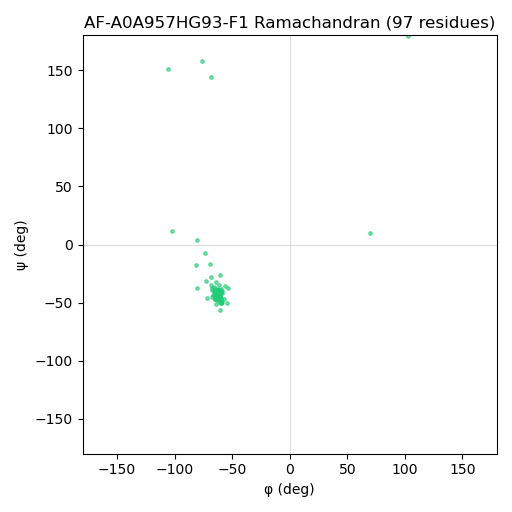51,48,53,33,48,51,32,50,42,44,75,67,43,77,76,44,91,71,52,76,65,56,48,52,51,36,51,50,52,29,51,50,38,54,51,51,53,49,54,54,51,56,53,50,64,63,52,79,107